Protein AF-A0A350YCG4-F1 (afdb_monomer_lite)

Sequence (100 aa):
LPIPPSPPLQLQHPAEQALIAQMVDLLDGIGDRNHENWLKRGIALSEKFEQFYSSCRIWGEVKTQTPQLGQARLGLVGVTQALMRSLLQDQFGIFPRVEV

Structure (mmCIF, N/CA/C/O backbone):
data_AF-A0A350YCG4-F1
#
_entry.id   AF-A0A350YCG4-F1
#
loop_
_atom_site.group_PDB
_atom_site.id
_atom_site.type_symbol
_atom_site.label_atom_id
_atom_site.label_alt_id
_atom_site.label_comp_id
_atom_site.label_asym_id
_atom_site.label_entity_id
_atom_site.label_seq_id
_atom_site.pdbx_PDB_ins_code
_atom_site.Cartn_x
_atom_site.Cartn_y
_atom_site.Cartn_z
_atom_site.occupancy
_atom_site.B_iso_or_equiv
_atom_site.auth_seq_id
_atom_site.auth_comp_id
_atom_site.auth_asym_id
_atom_site.auth_atom_id
_atom_site.pdbx_PDB_model_num
ATOM 1 N N . LEU A 1 1 ? -22.254 18.647 29.128 1.00 55.22 1 LEU A N 1
ATOM 2 C CA . LEU A 1 1 ? -21.014 17.922 29.491 1.00 55.22 1 LEU A CA 1
ATOM 3 C C . LEU A 1 1 ? -20.023 18.086 28.342 1.00 55.22 1 LEU A C 1
ATOM 5 O O . LEU A 1 1 ? -20.480 17.970 27.208 1.00 55.22 1 LEU A O 1
ATOM 9 N N . PRO A 1 2 ? -18.730 18.366 28.577 1.00 67.25 2 PRO A N 1
ATOM 10 C CA . PRO A 1 2 ? -17.739 18.308 27.510 1.00 67.25 2 PRO A CA 1
ATOM 11 C C . PRO A 1 2 ? -17.551 16.847 27.087 1.00 67.25 2 PRO A C 1
ATOM 13 O O . PRO A 1 2 ? -17.482 15.954 27.932 1.00 67.25 2 PRO A O 1
ATOM 16 N N . ILE A 1 3 ? -17.533 16.608 25.779 1.00 68.81 3 ILE A N 1
ATOM 17 C CA . ILE A 1 3 ? -17.289 15.286 25.202 1.00 68.81 3 ILE A CA 1
ATOM 18 C C . ILE A 1 3 ? -15.815 14.957 25.489 1.00 68.81 3 ILE A C 1
ATOM 20 O O . ILE A 1 3 ? -14.958 15.774 25.142 1.00 68.81 3 ILE A O 1
ATOM 24 N N . PRO A 1 4 ? -15.489 13.830 26.145 1.00 67.81 4 PRO A N 1
ATOM 25 C CA . PRO A 1 4 ? -14.097 13.451 26.344 1.00 67.81 4 PRO A CA 1
ATOM 26 C C . PRO A 1 4 ? -13.414 13.293 24.974 1.00 67.81 4 PRO A C 1
ATOM 28 O O . PRO A 1 4 ? -14.044 12.771 24.046 1.00 67.81 4 PRO A O 1
ATOM 31 N N . PRO A 1 5 ? -12.156 13.745 24.813 1.00 67.38 5 PRO A N 1
ATOM 32 C CA . PRO A 1 5 ? -11.436 13.572 23.561 1.00 67.38 5 PRO A CA 1
ATOM 33 C C . PRO A 1 5 ? -11.364 12.080 23.242 1.00 67.38 5 PRO A C 1
ATOM 35 O O . PRO A 1 5 ? -10.960 11.268 24.076 1.00 67.38 5 PRO A O 1
ATOM 38 N N . SER A 1 6 ? -11.803 11.714 22.040 1.00 66.50 6 SER A N 1
ATOM 39 C CA . SER A 1 6 ? -11.644 10.350 21.548 1.00 66.50 6 SER A CA 1
ATOM 40 C C . SER A 1 6 ? -10.145 10.038 21.488 1.00 66.50 6 SER A C 1
ATOM 42 O O . SER A 1 6 ? -9.376 10.911 21.069 1.00 66.50 6 SER A O 1
ATOM 44 N N . PRO A 1 7 ? -9.700 8.841 21.908 1.00 67.06 7 PRO A N 1
ATOM 45 C CA . PRO A 1 7 ? -8.307 8.457 21.735 1.00 67.06 7 PRO A CA 1
ATOM 46 C C . PRO A 1 7 ? -7.922 8.587 20.252 1.00 67.06 7 PRO A C 1
ATOM 48 O O . PRO A 1 7 ? -8.775 8.376 19.382 1.00 67.06 7 PRO A O 1
ATOM 51 N N . PRO A 1 8 ? -6.669 8.963 19.943 1.00 71.56 8 PRO A N 1
ATOM 52 C CA . PRO A 1 8 ? -6.236 9.137 18.566 1.00 71.56 8 PRO A CA 1
ATOM 53 C C . PRO A 1 8 ? -6.473 7.845 17.784 1.00 71.56 8 PRO A C 1
ATOM 55 O O . PRO A 1 8 ? -6.108 6.756 18.228 1.00 71.56 8 PRO A O 1
ATOM 58 N N . LEU A 1 9 ? -7.100 7.977 16.618 1.00 78.12 9 LEU A N 1
ATOM 59 C CA . LEU A 1 9 ? -7.346 6.860 15.721 1.00 78.12 9 LEU A CA 1
ATOM 60 C C . LEU A 1 9 ? -6.003 6.327 15.216 1.00 78.12 9 LEU A C 1
ATOM 62 O O . LEU A 1 9 ? -5.277 7.035 14.521 1.00 78.12 9 LEU A O 1
ATOM 66 N N . GLN A 1 10 ? -5.670 5.091 15.577 1.00 78.81 10 GLN A N 1
ATOM 67 C CA . GLN A 1 10 ? -4.416 4.454 15.188 1.00 78.81 10 GLN A CA 1
ATOM 68 C C . GLN A 1 10 ? -4.684 3.116 14.503 1.00 78.81 10 GLN A C 1
ATOM 70 O O . GLN A 1 10 ? -5.422 2.275 15.014 1.00 78.81 10 GLN A O 1
ATOM 75 N N . LEU A 1 11 ? -4.040 2.923 13.354 1.00 85.75 11 LEU A N 1
ATOM 76 C CA . LEU A 1 11 ? -3.988 1.653 12.639 1.00 85.75 11 LEU A CA 1
ATOM 77 C C . LEU A 1 11 ? -2.832 0.831 13.221 1.00 85.75 11 LEU A C 1
ATOM 79 O O . LEU A 1 11 ? -1.666 1.002 12.858 1.00 85.75 11 LEU A O 1
ATOM 83 N N . GLN A 1 12 ? -3.149 0.026 14.232 1.00 88.88 12 GLN A N 1
ATOM 84 C CA . GLN A 1 12 ? -2.163 -0.728 15.009 1.00 88.88 12 GLN A CA 1
ATOM 85 C C . GLN A 1 12 ? -1.979 -2.164 14.518 1.00 88.88 12 GLN A C 1
ATOM 87 O O . GLN A 1 12 ? -1.032 -2.829 14.933 1.00 88.88 12 GLN A O 1
ATOM 92 N N . HIS A 1 13 ? -2.868 -2.672 13.661 1.00 92.38 13 HIS A N 1
ATOM 93 C CA . HIS A 1 13 ? -2.748 -4.047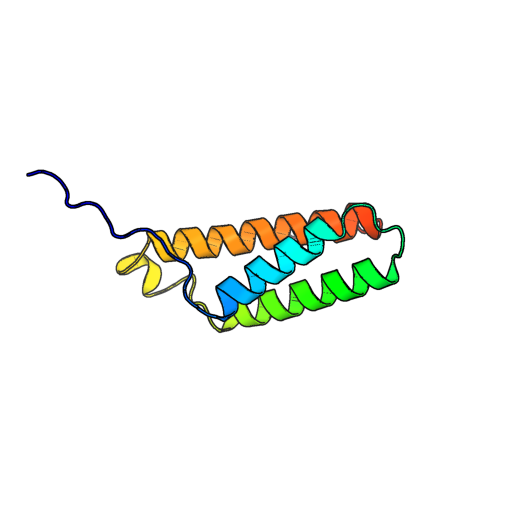 13.205 1.00 92.38 13 HIS A CA 1
ATOM 94 C C . HIS A 1 13 ? -1.519 -4.177 12.289 1.00 92.38 13 HIS A C 1
ATOM 96 O O . HIS A 1 13 ? -1.383 -3.387 11.350 1.00 92.38 13 HIS A O 1
ATOM 102 N N . PRO A 1 14 ? -0.651 -5.189 12.476 1.00 95.38 14 PRO A N 1
ATOM 103 C CA . PRO A 1 14 ? 0.559 -5.341 11.666 1.00 95.38 14 PRO A CA 1
ATOM 104 C C . PRO A 1 14 ? 0.285 -5.368 10.157 1.00 95.38 14 PRO A C 1
ATOM 106 O O . PRO A 1 14 ? 1.052 -4.808 9.383 1.00 95.38 14 PRO A O 1
ATOM 109 N N . ALA A 1 15 ? -0.841 -5.955 9.733 1.00 96.06 15 ALA A N 1
ATOM 110 C CA . ALA A 1 15 ? -1.236 -5.964 8.321 1.00 96.06 15 ALA A CA 1
ATOM 111 C C . ALA A 1 15 ? -1.631 -4.572 7.782 1.00 96.06 15 ALA A C 1
ATOM 113 O O . ALA A 1 15 ? -1.368 -4.285 6.620 1.00 96.06 15 ALA A O 1
ATOM 114 N N . GLU A 1 16 ? -2.210 -3.688 8.609 1.00 95.94 16 GLU A N 1
ATOM 115 C CA . GLU A 1 16 ? -2.489 -2.296 8.213 1.00 95.94 16 GLU A CA 1
ATOM 116 C C . GLU A 1 16 ? -1.177 -1.541 7.992 1.00 95.94 16 GLU A C 1
ATOM 118 O O . GLU A 1 16 ? -0.992 -0.889 6.969 1.00 95.94 16 GLU A O 1
ATOM 123 N N . GLN A 1 17 ? -0.244 -1.673 8.937 1.00 96.56 17 GLN A N 1
ATOM 124 C CA . GLN A 1 17 ? 1.058 -1.009 8.880 1.00 96.56 17 GLN A CA 1
ATOM 125 C C . GLN A 1 17 ? 1.914 -1.529 7.724 1.00 96.56 17 GLN A C 1
ATOM 127 O O . GLN A 1 17 ? 2.546 -0.738 7.031 1.00 96.56 17 GLN A O 1
ATOM 132 N N . ALA A 1 18 ? 1.894 -2.841 7.476 1.00 97.56 18 ALA A N 1
ATOM 133 C CA . ALA A 1 18 ? 2.589 -3.446 6.346 1.00 97.56 18 ALA A CA 1
ATOM 134 C C . ALA A 1 18 ? 2.036 -2.949 5.003 1.00 97.56 18 ALA A C 1
ATOM 136 O O . ALA A 1 18 ? 2.814 -2.663 4.094 1.00 97.56 18 ALA A O 1
ATOM 137 N N . LEU A 1 19 ? 0.711 -2.806 4.884 1.00 98.00 19 LEU A N 1
ATOM 138 C CA . LEU A 1 19 ? 0.088 -2.235 3.693 1.00 98.00 19 LEU A CA 1
ATOM 139 C C . LEU A 1 19 ? 0.497 -0.767 3.501 1.00 98.00 19 LEU A C 1
ATOM 141 O O . LEU A 1 19 ? 0.910 -0.397 2.406 1.00 98.00 19 LEU A O 1
ATOM 145 N N . ILE A 1 20 ? 0.453 0.050 4.559 1.00 97.31 20 ILE A N 1
ATOM 146 C CA . ILE A 1 20 ? 0.886 1.457 4.506 1.00 97.31 20 ILE A CA 1
ATOM 147 C C . ILE A 1 20 ? 2.354 1.562 4.081 1.00 97.31 20 ILE A C 1
ATOM 149 O O . ILE A 1 20 ? 2.677 2.342 3.190 1.00 97.31 20 ILE A O 1
ATOM 153 N N . ALA A 1 21 ? 3.240 0.762 4.676 1.00 97.31 21 ALA A N 1
ATOM 154 C CA . ALA A 1 21 ? 4.656 0.759 4.322 1.00 97.31 21 ALA A CA 1
ATOM 155 C C . ALA A 1 21 ? 4.868 0.412 2.841 1.00 97.31 21 ALA A C 1
ATOM 157 O O . ALA A 1 21 ? 5.646 1.076 2.163 1.00 97.31 21 ALA A O 1
ATOM 158 N N . GLN A 1 22 ? 4.126 -0.568 2.314 1.00 97.81 22 GLN A N 1
ATOM 159 C CA . GLN A 1 22 ? 4.216 -0.940 0.903 1.00 97.81 22 GLN A CA 1
ATOM 160 C C . GLN A 1 22 ? 3.668 0.144 -0.039 1.00 97.81 22 GLN A C 1
ATOM 162 O O . GLN A 1 22 ? 4.174 0.296 -1.151 1.00 97.81 22 GLN A O 1
ATOM 167 N N . MET A 1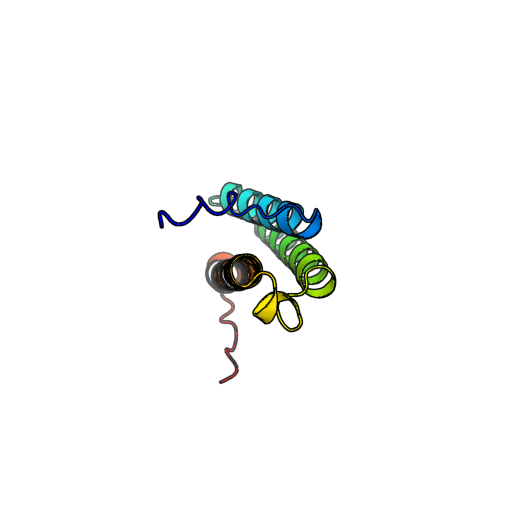 23 ? 2.660 0.913 0.386 1.00 97.38 23 MET A N 1
ATOM 168 C CA . MET A 1 23 ? 2.189 2.081 -0.367 1.00 97.38 23 MET A CA 1
ATOM 169 C C . MET A 1 23 ? 3.255 3.175 -0.430 1.00 97.38 23 MET A C 1
ATOM 171 O O . MET A 1 23 ? 3.474 3.739 -1.496 1.00 97.38 23 MET A O 1
ATOM 175 N N . VAL A 1 24 ? 3.921 3.467 0.692 1.00 96.50 24 VAL A N 1
ATOM 176 C CA . VAL A 1 24 ? 5.011 4.454 0.734 1.00 96.50 24 VAL A CA 1
ATOM 177 C C . VAL A 1 24 ? 6.165 4.004 -0.158 1.00 96.50 24 VAL A C 1
ATOM 179 O O . VAL A 1 24 ? 6.594 4.771 -1.008 1.00 96.50 24 VAL A O 1
ATOM 182 N N . ASP A 1 25 ? 6.574 2.738 -0.068 1.00 94.44 25 ASP A N 1
ATOM 183 C CA . ASP A 1 25 ? 7.612 2.162 -0.930 1.00 94.44 25 ASP A CA 1
ATOM 184 C C . ASP A 1 25 ? 7.254 2.237 -2.429 1.00 94.44 25 ASP A C 1
ATOM 186 O O . ASP A 1 25 ? 8.110 2.519 -3.269 1.00 94.44 25 ASP A O 1
ATOM 190 N N . LEU A 1 26 ? 5.979 2.040 -2.786 1.00 93.75 26 LEU A N 1
ATOM 191 C CA . LEU A 1 26 ? 5.511 2.235 -4.159 1.00 93.75 26 LEU A CA 1
ATOM 192 C C . LEU A 1 26 ? 5.675 3.695 -4.613 1.00 93.75 26 LEU A C 1
ATOM 194 O O . LEU A 1 26 ? 6.128 3.941 -5.730 1.00 93.75 26 LEU A O 1
ATOM 198 N N . LEU A 1 27 ? 5.295 4.651 -3.761 1.00 93.50 27 LEU A N 1
ATOM 199 C CA . LEU A 1 27 ? 5.375 6.085 -4.050 1.00 93.50 27 LEU A CA 1
ATOM 200 C C . LEU A 1 27 ? 6.825 6.587 -4.111 1.00 93.50 27 LEU A C 1
ATOM 202 O O . LEU A 1 27 ? 7.146 7.401 -4.972 1.00 93.50 27 LEU A O 1
ATOM 206 N N . ASP A 1 28 ? 7.712 6.061 -3.269 1.00 91.94 28 ASP A N 1
ATOM 207 C CA . ASP A 1 28 ? 9.148 6.366 -3.301 1.00 91.94 28 ASP A CA 1
ATOM 208 C C . ASP A 1 28 ? 9.809 5.885 -4.603 1.00 91.94 28 ASP A C 1
ATOM 210 O O . ASP A 1 28 ? 10.825 6.427 -5.039 1.00 91.94 28 ASP A O 1
ATOM 214 N N . GLY A 1 29 ? 9.214 4.886 -5.262 1.00 87.25 29 GLY A N 1
ATOM 215 C CA . GLY A 1 29 ? 9.625 4.414 -6.581 1.00 87.25 29 GLY A CA 1
ATOM 216 C C . GLY A 1 29 ? 9.232 5.332 -7.743 1.00 87.25 29 GLY A C 1
ATOM 217 O O . GLY A 1 29 ? 9.664 5.077 -8.868 1.00 87.25 29 GLY A O 1
ATOM 218 N N . ILE A 1 30 ? 8.429 6.384 -7.523 1.00 84.88 30 ILE A N 1
ATOM 219 C CA . ILE A 1 30 ? 7.980 7.288 -8.594 1.00 84.88 30 ILE A CA 1
ATOM 220 C C . ILE A 1 30 ? 9.194 7.941 -9.266 1.00 84.88 30 ILE A C 1
ATOM 222 O O . ILE A 1 30 ? 9.969 8.663 -8.647 1.00 84.88 30 ILE A O 1
ATOM 226 N N . GLY A 1 31 ? 9.339 7.698 -10.569 1.00 81.44 31 GLY A N 1
ATOM 227 C CA . GLY A 1 31 ? 10.485 8.143 -11.367 1.00 81.44 31 GLY A CA 1
ATOM 228 C C . GLY A 1 31 ? 11.435 7.013 -11.769 1.00 81.44 31 GLY A C 1
ATOM 229 O O . GLY A 1 31 ? 12.247 7.212 -12.677 1.00 81.44 31 GLY A O 1
ATOM 230 N N . ASP A 1 32 ? 11.300 5.824 -11.173 1.00 84.44 32 ASP A N 1
ATOM 231 C CA . ASP A 1 32 ? 11.939 4.613 -11.683 1.00 84.44 32 ASP A CA 1
ATOM 232 C C . ASP A 1 32 ? 11.387 4.287 -13.081 1.00 84.44 32 ASP A C 1
ATOM 234 O O . ASP A 1 32 ? 10.177 4.272 -13.312 1.00 84.44 32 ASP A O 1
ATOM 238 N N . ARG A 1 33 ? 12.283 4.044 -14.040 1.00 84.62 33 ARG A N 1
ATOM 239 C CA . ARG A 1 33 ? 11.929 3.692 -15.426 1.00 84.62 33 ARG A CA 1
ATOM 240 C C . ARG A 1 33 ? 11.874 2.180 -15.645 1.00 84.62 33 ARG A C 1
ATOM 242 O O . ARG A 1 33 ? 11.507 1.728 -16.731 1.00 84.62 33 ARG A O 1
ATOM 249 N N . ASN A 1 34 ? 12.262 1.392 -14.644 1.00 89.00 34 ASN A N 1
ATOM 250 C CA . ASN A 1 34 ? 12.294 -0.054 -14.737 1.00 89.00 34 ASN A CA 1
ATOM 251 C C . ASN A 1 34 ? 10.904 -0.662 -14.488 1.00 89.00 34 ASN A C 1
ATOM 253 O O . ASN A 1 34 ? 10.428 -0.744 -13.355 1.00 89.00 34 ASN A O 1
ATOM 257 N N . HIS A 1 35 ? 10.279 -1.159 -15.556 1.00 84.50 35 HIS A N 1
ATOM 258 C CA . HIS A 1 35 ? 8.973 -1.821 -15.493 1.00 84.50 35 HIS A CA 1
ATOM 259 C C . HIS A 1 35 ? 8.974 -3.079 -14.609 1.00 84.50 35 HIS A C 1
ATOM 261 O O . HIS A 1 35 ? 7.965 -3.371 -13.970 1.00 84.50 35 HIS A O 1
ATOM 267 N N . GLU A 1 36 ? 10.089 -3.814 -14.516 1.00 88.12 36 GLU A N 1
ATOM 268 C CA . GLU A 1 36 ? 10.169 -4.991 -13.641 1.00 88.12 36 GLU A CA 1
ATOM 269 C C . GLU A 1 36 ? 10.079 -4.607 -12.161 1.00 88.12 36 GLU A C 1
ATOM 271 O O . GLU A 1 36 ? 9.479 -5.333 -11.365 1.00 88.12 36 GLU A O 1
ATOM 276 N N . ASN A 1 37 ? 10.642 -3.455 -11.787 1.00 91.56 37 ASN A N 1
ATOM 277 C CA . ASN A 1 37 ? 10.552 -2.942 -10.423 1.00 91.56 37 ASN A CA 1
ATOM 278 C C . ASN A 1 37 ? 9.112 -2.537 -10.098 1.00 91.56 37 ASN A C 1
ATOM 280 O O . ASN A 1 37 ? 8.605 -2.898 -9.036 1.00 91.56 37 ASN A O 1
ATOM 284 N N . TRP A 1 38 ? 8.420 -1.878 -11.032 1.00 92.50 38 TRP A N 1
ATOM 285 C CA . TRP A 1 38 ? 6.998 -1.561 -10.885 1.00 92.50 38 TRP A CA 1
ATOM 286 C C . TRP A 1 38 ? 6.129 -2.806 -10.752 1.00 92.50 38 TRP A C 1
ATOM 288 O O . TRP A 1 38 ? 5.248 -2.845 -9.894 1.00 92.50 38 TRP A O 1
ATOM 298 N N . LEU A 1 39 ? 6.406 -3.848 -11.538 1.00 92.50 39 LEU A N 1
ATOM 299 C CA . LEU A 1 39 ? 5.657 -5.099 -11.464 1.00 92.50 39 LEU A CA 1
ATOM 300 C C . LEU A 1 39 ? 5.841 -5.769 -10.100 1.00 92.50 39 LEU A C 1
ATOM 302 O O . LEU A 1 39 ? 4.859 -6.143 -9.463 1.00 92.50 39 LEU A O 1
ATOM 306 N N . LYS A 1 40 ? 7.085 -5.860 -9.614 1.00 94.19 40 LYS A N 1
ATOM 307 C CA . LYS A 1 40 ? 7.390 -6.418 -8.288 1.00 94.19 40 LYS A CA 1
ATOM 308 C C . LYS A 1 40 ? 6.690 -5.644 -7.172 1.00 94.19 40 LYS A C 1
ATOM 310 O O . LYS A 1 40 ? 6.075 -6.262 -6.308 1.00 94.19 40 LYS A O 1
ATOM 315 N N . ARG A 1 41 ? 6.731 -4.308 -7.211 1.00 94.19 41 ARG A N 1
ATOM 316 C CA . ARG A 1 41 ? 6.048 -3.450 -6.226 1.00 94.19 41 ARG A CA 1
ATOM 317 C C . ARG A 1 41 ? 4.525 -3.599 -6.295 1.00 94.19 41 ARG A C 1
ATOM 319 O O . ARG A 1 41 ? 3.876 -3.659 -5.257 1.00 94.19 41 ARG A O 1
ATOM 326 N N . GLY A 1 42 ? 3.952 -3.713 -7.495 1.00 94.00 42 GLY A N 1
ATOM 327 C CA . GLY A 1 42 ? 2.519 -3.950 -7.693 1.00 94.00 42 GLY A CA 1
ATOM 328 C C . GLY A 1 42 ? 2.052 -5.308 -7.157 1.00 94.00 42 GLY A C 1
ATOM 329 O O . GLY A 1 42 ? 1.023 -5.384 -6.481 1.00 94.00 42 GLY A O 1
ATOM 330 N N . ILE A 1 43 ? 2.826 -6.372 -7.394 1.00 95.94 43 ILE A N 1
ATOM 331 C CA . ILE A 1 43 ? 2.566 -7.704 -6.825 1.00 95.94 43 ILE A CA 1
ATOM 332 C C . ILE A 1 43 ? 2.648 -7.642 -5.296 1.00 95.94 43 ILE A C 1
ATOM 334 O O . ILE A 1 43 ? 1.698 -8.034 -4.623 1.00 95.94 43 ILE A O 1
ATOM 338 N N . ALA A 1 44 ? 3.714 -7.054 -4.746 1.00 97.00 44 ALA A N 1
ATOM 339 C CA . ALA A 1 44 ? 3.878 -6.911 -3.302 1.00 97.00 44 ALA A CA 1
ATOM 340 C C . ALA A 1 44 ? 2.728 -6.111 -2.660 1.00 97.00 44 ALA A C 1
ATOM 342 O O . ALA A 1 44 ? 2.198 -6.509 -1.622 1.00 97.00 44 ALA A O 1
ATOM 343 N N . LEU A 1 45 ? 2.280 -5.016 -3.292 1.00 97.19 45 LEU A N 1
ATOM 344 C CA . LEU A 1 45 ? 1.112 -4.256 -2.835 1.00 97.19 45 LEU A CA 1
ATOM 345 C C . LEU A 1 45 ? -0.154 -5.123 -2.815 1.00 97.19 45 LEU A C 1
ATOM 347 O O . LEU A 1 45 ? -0.918 -5.053 -1.853 1.00 97.19 45 LEU A O 1
ATOM 351 N N . SER A 1 46 ? -0.357 -5.952 -3.841 1.00 96.81 46 SER A N 1
ATOM 352 C CA . SER A 1 46 ? -1.505 -6.864 -3.937 1.00 96.81 46 SER A CA 1
ATOM 353 C C . SER A 1 46 ? -1.513 -7.880 -2.793 1.00 96.81 46 SER A C 1
ATOM 355 O O . SER A 1 46 ? -2.531 -8.048 -2.124 1.00 96.81 46 SER A O 1
ATOM 357 N N . GLU A 1 47 ? -0.365 -8.497 -2.509 1.00 97.81 47 GLU A N 1
ATOM 358 C CA . GLU A 1 47 ? -0.208 -9.470 -1.422 1.00 97.81 47 GLU A CA 1
ATOM 359 C C . GLU A 1 47 ? -0.447 -8.833 -0.045 1.00 97.81 47 GLU A C 1
ATOM 361 O O . GLU A 1 47 ? -1.166 -9.381 0.795 1.00 97.81 47 GLU A O 1
ATOM 366 N N . LYS A 1 48 ? 0.115 -7.638 0.2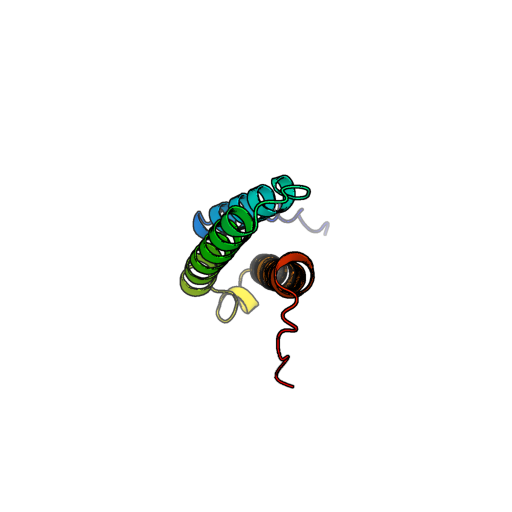01 1.00 97.88 48 LYS A N 1
ATOM 367 C CA . LYS A 1 48 ? -0.130 -6.908 1.457 1.00 97.88 48 LYS A CA 1
ATOM 368 C C . LYS A 1 48 ? -1.583 -6.481 1.592 1.00 97.88 48 LYS A C 1
ATOM 370 O O . LYS A 1 48 ? -2.119 -6.515 2.701 1.00 97.88 48 LYS A O 1
ATOM 375 N N . PHE A 1 49 ? -2.231 -6.121 0.488 1.00 97.44 49 PHE A N 1
ATOM 376 C CA . PHE A 1 49 ? -3.648 -5.793 0.487 1.00 97.44 49 PHE A CA 1
ATOM 377 C C . PHE A 1 49 ? -4.517 -7.006 0.822 1.00 97.44 49 PHE A C 1
ATOM 379 O O . PHE A 1 49 ? -5.405 -6.885 1.660 1.00 97.44 49 PHE A O 1
ATOM 386 N N . GLU A 1 50 ? -4.247 -8.177 0.244 1.00 96.56 50 GLU A N 1
ATOM 387 C CA . GLU A 1 50 ? -4.972 -9.412 0.564 1.00 96.56 50 GLU A CA 1
ATOM 388 C C . GLU A 1 50 ? -4.800 -9.804 2.041 1.00 96.56 50 GLU A C 1
ATOM 390 O O . GLU A 1 50 ? -5.773 -10.129 2.732 1.00 96.56 50 GLU A O 1
ATOM 395 N N . GLN A 1 51 ? -3.575 -9.698 2.565 1.00 96.56 51 GLN A N 1
ATOM 396 C CA . GLN A 1 51 ? -3.291 -9.954 3.977 1.00 96.56 51 GLN A CA 1
ATOM 397 C C . GLN A 1 51 ? -4.049 -8.986 4.895 1.00 96.56 51 GLN A C 1
ATOM 399 O O . GLN A 1 51 ? -4.634 -9.401 5.899 1.00 96.56 51 GLN A O 1
ATOM 404 N N . PHE A 1 52 ? -4.074 -7.698 4.547 1.00 96.19 52 PHE A N 1
ATOM 405 C CA . PHE A 1 52 ? -4.872 -6.690 5.239 1.00 96.19 52 PHE A CA 1
ATOM 406 C C . PHE A 1 52 ? -6.368 -7.015 5.166 1.00 96.19 52 PHE A C 1
ATOM 408 O O . PHE A 1 52 ? -7.031 -7.053 6.197 1.00 96.19 52 PHE A O 1
ATOM 415 N N . TYR A 1 53 ? -6.902 -7.287 3.978 1.00 93.19 53 TYR A N 1
ATOM 416 C CA . TYR A 1 53 ? -8.335 -7.471 3.766 1.00 93.19 53 TYR A CA 1
ATOM 417 C C . TYR A 1 53 ? -8.875 -8.715 4.481 1.00 93.19 53 TYR A C 1
ATOM 419 O O . TYR A 1 53 ? -9.980 -8.692 5.021 1.00 93.19 53 TYR A O 1
ATOM 427 N N . SER A 1 54 ? -8.079 -9.786 4.534 1.00 92.81 54 SER A N 1
ATOM 428 C CA . SER A 1 54 ? -8.435 -11.028 5.229 1.00 92.81 54 SER A CA 1
ATOM 429 C C . SER A 1 54 ? -8.286 -10.931 6.753 1.00 92.81 54 SER A C 1
ATOM 431 O O . SER A 1 54 ? -9.091 -11.509 7.481 1.00 92.81 54 SER A O 1
ATOM 433 N N . SER A 1 55 ? -7.297 -10.178 7.251 1.00 91.69 55 SER A N 1
ATOM 434 C CA . SER A 1 55 ? -7.005 -10.086 8.693 1.00 91.69 55 SER A CA 1
ATOM 435 C C . SER A 1 55 ? -7.737 -8.937 9.396 1.00 91.69 55 SER A C 1
ATOM 437 O O . SER A 1 55 ? -8.003 -8.994 10.597 1.00 91.69 55 SER A O 1
ATOM 439 N N . CYS A 1 56 ? -8.063 -7.862 8.677 1.00 88.88 56 CYS A N 1
ATOM 440 C CA . CYS A 1 56 ? -8.615 -6.637 9.244 1.00 88.88 56 CYS A CA 1
ATOM 441 C C . CYS A 1 56 ? -10.093 -6.498 8.891 1.00 88.88 56 CYS A C 1
ATOM 443 O O . CYS A 1 56 ? -10.468 -6.028 7.820 1.00 88.88 56 CYS A O 1
ATOM 445 N N . ARG A 1 57 ? -10.963 -6.849 9.841 1.00 84.38 57 ARG A N 1
ATOM 446 C CA . ARG A 1 57 ? -12.414 -6.739 9.665 1.00 84.38 57 ARG A CA 1
ATOM 447 C C . ARG A 1 57 ? -12.829 -5.288 9.375 1.00 84.38 57 ARG A C 1
ATOM 449 O O . ARG A 1 57 ? -12.628 -4.405 10.208 1.00 84.38 57 ARG A O 1
ATOM 456 N N . ILE A 1 58 ? -13.411 -5.048 8.202 1.00 82.12 58 ILE A N 1
ATOM 457 C CA . ILE A 1 58 ? -13.926 -3.730 7.778 1.00 82.12 58 ILE A CA 1
ATOM 458 C C . ILE A 1 58 ? -15.428 -3.616 8.074 1.00 82.12 58 ILE A C 1
ATOM 460 O O . ILE A 1 58 ? -15.913 -2.587 8.543 1.00 82.12 58 ILE A O 1
ATOM 464 N N . TRP A 1 59 ? -16.162 -4.710 7.848 1.00 72.88 59 TRP A N 1
ATOM 465 C CA . TRP A 1 59 ? -17.612 -4.806 8.010 1.00 72.88 59 TRP A CA 1
ATOM 466 C C . TRP A 1 59 ? -17.983 -5.833 9.096 1.00 72.88 59 TRP A C 1
ATOM 468 O O . TRP A 1 59 ? -17.279 -6.820 9.306 1.00 72.88 59 TRP A O 1
ATOM 478 N N . GLY A 1 60 ? -19.100 -5.618 9.796 1.00 70.62 60 GLY A N 1
ATOM 479 C CA . GLY A 1 60 ? -19.541 -6.444 10.930 1.00 70.62 60 GLY A CA 1
ATOM 480 C C . GLY A 1 60 ? -19.489 -5.665 12.244 1.00 70.62 60 GLY A C 1
ATOM 481 O O . GLY A 1 60 ? -19.885 -4.504 12.274 1.00 70.62 60 GLY A O 1
ATOM 482 N N . GLU A 1 61 ? -18.974 -6.270 13.315 1.00 60.66 61 GLU A N 1
ATOM 483 C CA . GLU A 1 61 ? -18.962 -5.695 14.678 1.00 60.66 61 GLU A CA 1
ATOM 484 C C . GLU A 1 61 ? -18.223 -4.345 14.794 1.00 60.66 61 GLU A C 1
ATOM 486 O O . GLU A 1 61 ? -18.536 -3.534 15.668 1.00 60.66 61 GLU A O 1
ATOM 491 N N . VAL A 1 62 ? -17.309 -4.046 13.862 1.00 59.09 62 VAL A N 1
ATOM 492 C CA . VAL A 1 62 ? -16.586 -2.762 13.775 1.00 59.09 62 VAL A CA 1
ATOM 493 C C . VAL A 1 62 ? -17.529 -1.587 13.479 1.00 59.09 62 VAL A C 1
ATOM 495 O O . VAL A 1 62 ? -17.299 -0.486 13.971 1.00 59.09 62 VAL A O 1
ATOM 498 N N . LYS A 1 63 ? -18.645 -1.804 12.762 1.00 57.19 63 LYS A N 1
ATOM 499 C CA . LYS A 1 63 ? -19.655 -0.753 12.518 1.00 57.19 63 LYS A CA 1
ATOM 500 C C . LYS A 1 63 ? -20.360 -0.297 13.796 1.00 57.19 63 LYS A C 1
ATOM 502 O O . LYS A 1 63 ? -20.781 0.851 13.873 1.00 57.19 63 LYS A O 1
ATOM 507 N N . THR A 1 64 ? -20.512 -1.194 14.766 1.00 55.88 64 THR A N 1
ATOM 508 C CA . THR A 1 64 ? -21.268 -0.952 16.001 1.00 55.88 64 THR A CA 1
ATOM 509 C C . THR A 1 64 ? -20.382 -0.553 17.177 1.00 55.88 64 THR A C 1
ATOM 511 O O . THR A 1 64 ? -20.841 0.187 18.038 1.00 55.88 64 THR A O 1
ATOM 514 N N . GLN A 1 65 ? -19.126 -1.015 17.221 1.00 62.75 65 GLN A N 1
ATOM 515 C CA . GLN A 1 65 ? -18.229 -0.791 18.364 1.00 62.75 65 GLN A CA 1
ATOM 516 C C . GLN A 1 65 ? -17.142 0.261 18.094 1.00 62.75 65 GLN A C 1
ATOM 518 O O . GLN A 1 65 ? -16.809 1.033 18.989 1.00 62.75 65 GLN A O 1
ATOM 523 N N . THR A 1 66 ? -16.592 0.326 16.874 1.00 70.50 66 THR A N 1
ATOM 524 C CA . THR A 1 66 ? -15.460 1.209 16.523 1.00 70.50 66 THR A CA 1
ATOM 525 C C . THR A 1 66 ? -15.587 1.769 15.094 1.00 70.50 66 THR A C 1
ATOM 527 O O . THR A 1 66 ? -14.738 1.519 14.234 1.00 70.50 66 THR A O 1
ATOM 530 N N . PRO A 1 67 ? -16.628 2.577 14.807 1.00 80.00 67 PRO A N 1
ATOM 531 C CA . PRO A 1 67 ? -16.933 3.037 13.446 1.00 80.00 67 PRO A CA 1
ATOM 532 C C . PRO A 1 67 ? -15.784 3.818 12.788 1.00 80.00 67 PRO A C 1
ATOM 534 O O . PRO A 1 67 ? -15.562 3.695 11.585 1.00 80.00 67 PRO A O 1
ATOM 537 N N . GLN A 1 68 ? -15.005 4.563 13.578 1.00 83.75 68 GLN A N 1
ATOM 538 C CA . GLN A 1 68 ? -13.841 5.323 13.106 1.00 83.75 68 GLN A CA 1
ATOM 539 C C . GLN A 1 68 ? -12.731 4.403 12.565 1.00 83.75 68 GLN A C 1
ATOM 541 O O . GLN A 1 68 ? -12.118 4.710 11.546 1.00 83.75 68 GLN A O 1
ATOM 546 N N . LEU A 1 69 ? -12.513 3.238 13.191 1.00 86.31 69 LEU A N 1
ATOM 547 C CA . LEU A 1 69 ? -11.546 2.241 12.718 1.00 86.31 69 LEU A CA 1
ATOM 548 C C . LEU A 1 69 ? -12.007 1.610 11.401 1.00 86.31 69 LEU A C 1
ATOM 550 O O . LEU A 1 69 ? -11.216 1.471 10.471 1.00 86.31 69 LEU A O 1
ATOM 554 N N . GLY A 1 70 ? -13.300 1.290 11.294 1.00 87.94 70 GLY A N 1
ATOM 555 C CA . GLY A 1 70 ? -13.894 0.828 10.038 1.00 87.94 70 GLY A CA 1
ATOM 556 C C . GLY A 1 70 ? -13.722 1.846 8.908 1.00 87.94 70 GLY A C 1
ATOM 557 O O . GLY A 1 70 ? -13.338 1.477 7.799 1.00 87.94 70 GLY A O 1
ATOM 558 N N . GLN A 1 71 ? -13.924 3.136 9.197 1.00 88.19 71 GLN A N 1
ATOM 559 C CA . GLN A 1 71 ? -13.717 4.218 8.233 1.00 88.19 71 GLN A CA 1
ATOM 560 C C . GLN A 1 71 ? -12.248 4.351 7.803 1.00 88.19 71 GLN A C 1
ATOM 562 O O . GLN A 1 71 ? -11.983 4.482 6.610 1.00 88.19 71 GLN A O 1
ATOM 567 N N . ALA A 1 72 ? -11.287 4.265 8.729 1.00 90.62 72 ALA A N 1
ATOM 568 C CA . ALA A 1 72 ? -9.865 4.299 8.376 1.00 90.62 72 ALA A CA 1
ATOM 569 C C . ALA A 1 72 ? -9.457 3.113 7.488 1.00 90.62 72 ALA A C 1
ATOM 571 O O . ALA A 1 72 ? -8.754 3.296 6.495 1.00 90.62 72 ALA A O 1
ATOM 572 N N . ARG A 1 73 ? -9.957 1.908 7.784 1.00 93.25 73 ARG A N 1
ATOM 573 C CA . ARG A 1 73 ? -9.736 0.716 6.949 1.00 93.25 73 ARG A CA 1
ATOM 574 C C . ARG A 1 73 ? -10.351 0.854 5.559 1.00 93.25 73 ARG A C 1
ATOM 576 O O . ARG A 1 73 ? -9.722 0.472 4.579 1.00 93.25 73 ARG A O 1
ATOM 583 N N . LEU A 1 74 ? -11.546 1.436 5.451 1.00 92.81 74 LEU A N 1
ATOM 584 C CA . LEU A 1 74 ? -12.132 1.783 4.151 1.00 92.81 74 LEU A CA 1
ATOM 585 C C . LEU A 1 74 ? -11.270 2.798 3.394 1.00 92.81 74 LEU A C 1
ATOM 587 O O . LEU A 1 74 ? -11.101 2.667 2.184 1.00 92.81 74 LEU A O 1
ATOM 591 N N . GLY A 1 75 ? -10.676 3.759 4.104 1.00 94.06 75 GLY A N 1
ATOM 592 C CA . GLY A 1 75 ? -9.673 4.665 3.549 1.00 94.06 75 GLY A CA 1
ATOM 593 C C . GLY A 1 75 ? -8.491 3.911 2.935 1.00 94.06 75 GLY A C 1
ATOM 594 O O . GLY A 1 75 ? -8.151 4.165 1.782 1.00 94.06 75 GLY A O 1
ATOM 595 N N . LEU A 1 76 ? -7.927 2.926 3.646 1.00 95.44 76 LEU A N 1
ATOM 596 C CA . LEU A 1 76 ? -6.852 2.077 3.113 1.00 95.44 76 LEU A CA 1
ATOM 597 C C . LEU A 1 76 ? -7.272 1.321 1.846 1.00 95.44 76 LEU A C 1
ATOM 599 O O . LEU A 1 76 ? -6.493 1.253 0.895 1.00 95.44 76 LEU A O 1
ATOM 603 N N . VAL A 1 77 ? -8.502 0.799 1.788 1.00 95.75 77 VAL A N 1
ATOM 604 C CA . VAL A 1 77 ? -9.036 0.170 0.564 1.00 95.75 77 VAL A CA 1
ATOM 605 C C . VAL A 1 77 ? -9.073 1.173 -0.588 1.00 95.75 77 VAL A C 1
ATOM 607 O O . VAL A 1 77 ? -8.567 0.878 -1.670 1.00 95.75 77 VAL A O 1
ATOM 610 N N . GLY A 1 78 ? -9.625 2.366 -0.357 1.00 96.25 78 GLY A N 1
ATOM 611 C CA . GLY A 1 78 ? -9.725 3.409 -1.378 1.00 96.25 78 GLY A CA 1
ATOM 612 C C . GLY A 1 78 ? -8.361 3.842 -1.917 1.00 96.25 78 GLY A C 1
ATOM 613 O O . GLY A 1 78 ? -8.172 3.899 -3.132 1.00 96.25 78 GLY A O 1
ATOM 614 N N . VAL A 1 79 ? -7.389 4.072 -1.028 1.00 96.75 79 VAL A N 1
ATOM 615 C CA . VAL A 1 79 ? -6.012 4.426 -1.412 1.00 96.75 79 VAL A CA 1
ATOM 616 C C . VAL A 1 79 ? -5.357 3.292 -2.198 1.00 96.75 79 VAL A C 1
ATOM 618 O O . VAL A 1 79 ? -4.785 3.550 -3.254 1.00 96.75 79 VAL A O 1
ATOM 621 N N . THR A 1 80 ? -5.494 2.036 -1.754 1.00 96.50 80 THR A N 1
ATOM 622 C CA . THR A 1 80 ? -4.932 0.881 -2.481 1.00 96.50 80 THR A CA 1
ATOM 623 C C . THR A 1 80 ? -5.481 0.811 -3.903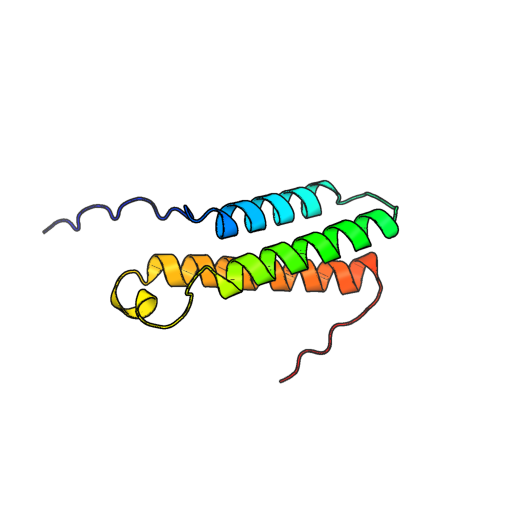 1.00 96.50 80 THR A C 1
ATOM 625 O O . THR A 1 80 ? -4.721 0.675 -4.857 1.00 96.50 80 THR A O 1
ATOM 628 N N . GLN A 1 81 ? -6.799 0.952 -4.064 1.00 95.19 81 GLN A N 1
ATOM 629 C CA . GLN A 1 81 ? -7.440 0.915 -5.376 1.00 95.19 81 GLN A CA 1
ATOM 630 C C . GLN A 1 81 ? -7.020 2.081 -6.274 1.00 95.19 81 GLN A C 1
ATOM 632 O O . GLN A 1 81 ? -6.932 1.902 -7.487 1.00 95.19 81 GLN A O 1
ATOM 637 N N . ALA A 1 82 ? -6.801 3.273 -5.717 1.00 94.69 82 ALA A N 1
ATOM 638 C CA . ALA A 1 82 ? -6.296 4.413 -6.477 1.00 94.69 82 ALA A CA 1
ATOM 639 C C . ALA A 1 82 ? -4.866 4.149 -6.971 1.00 94.69 82 ALA A C 1
ATOM 641 O O . ALA A 1 82 ? -4.601 4.281 -8.162 1.00 94.69 82 ALA A O 1
ATOM 642 N N . LEU A 1 83 ? -3.983 3.674 -6.086 1.00 94.50 83 LEU A N 1
ATOM 643 C CA . LEU A 1 83 ? -2.599 3.339 -6.429 1.00 94.50 83 LEU A CA 1
ATOM 644 C C . LEU A 1 83 ? -2.511 2.210 -7.456 1.00 94.50 83 LEU A C 1
ATOM 646 O O . LEU A 1 83 ? -1.760 2.325 -8.418 1.00 94.50 83 LEU A O 1
ATOM 650 N N . MET A 1 84 ? -3.301 1.144 -7.303 1.00 92.81 84 MET A N 1
ATOM 651 C CA . MET A 1 84 ? -3.357 0.062 -8.290 1.00 92.81 84 MET A CA 1
ATOM 652 C C . MET A 1 84 ? -3.851 0.553 -9.651 1.00 92.81 84 MET A C 1
ATOM 654 O O . MET A 1 84 ? -3.305 0.149 -10.674 1.00 92.81 84 MET A O 1
ATOM 658 N N . ARG A 1 85 ? -4.862 1.433 -9.686 1.00 92.06 85 ARG A N 1
ATOM 659 C CA . ARG A 1 85 ? -5.341 2.027 -10.942 1.00 92.06 85 ARG A CA 1
ATOM 660 C C . ARG A 1 85 ? -4.252 2.848 -11.621 1.00 92.06 85 ARG A C 1
ATOM 662 O O . ARG A 1 85 ? -4.005 2.613 -12.799 1.00 92.06 85 ARG A O 1
ATOM 669 N N . SER A 1 86 ? -3.584 3.733 -10.884 1.00 90.31 86 SER A N 1
ATOM 670 C CA . SER A 1 86 ? -2.459 4.515 -11.404 1.00 90.31 86 SER A CA 1
ATOM 671 C C . SER A 1 86 ? -1.315 3.621 -11.871 1.00 90.31 86 SER A C 1
ATOM 673 O O . SER A 1 86 ? -0.818 3.798 -12.970 1.00 90.31 86 SER A O 1
ATOM 675 N N . LEU A 1 87 ? -0.943 2.587 -11.113 1.00 90.94 87 LEU A N 1
ATOM 676 C CA . LEU A 1 87 ? 0.088 1.637 -11.532 1.00 90.94 87 LEU A CA 1
ATOM 677 C C . LEU A 1 87 ? -0.276 0.963 -12.864 1.00 90.94 87 LEU A C 1
ATOM 679 O O . LEU A 1 87 ? 0.530 0.947 -13.790 1.00 90.94 87 LEU A O 1
ATOM 683 N N . LEU A 1 88 ? -1.497 0.438 -12.984 1.00 90.00 88 LEU A N 1
ATOM 684 C CA . LEU A 1 88 ? -1.955 -0.222 -14.206 1.00 90.00 88 LEU A CA 1
ATOM 685 C C . LEU A 1 88 ? -2.005 0.741 -15.398 1.00 90.00 88 LEU A C 1
ATOM 687 O O . LEU A 1 88 ? -1.540 0.382 -16.477 1.00 90.00 88 LEU A O 1
ATOM 691 N N . GLN A 1 89 ? -2.525 1.952 -15.209 1.00 91.12 89 GLN A N 1
ATOM 692 C CA . GLN A 1 89 ? -2.689 2.932 -16.283 1.00 91.12 89 GLN A CA 1
ATOM 693 C C . GLN A 1 89 ? -1.363 3.586 -16.674 1.00 91.12 89 GLN A C 1
ATOM 695 O O . GLN A 1 89 ? -0.999 3.576 -17.848 1.00 91.12 89 GLN A O 1
ATOM 700 N N . ASP A 1 90 ? -0.630 4.112 -15.696 1.00 86.38 90 ASP A N 1
ATOM 701 C CA . ASP A 1 90 ? 0.539 4.961 -15.918 1.00 86.38 90 ASP A CA 1
ATOM 702 C C . ASP A 1 90 ? 1.801 4.141 -16.211 1.00 86.38 90 ASP A C 1
ATOM 704 O O . ASP A 1 90 ? 2.631 4.572 -17.008 1.00 86.38 90 ASP A O 1
ATOM 708 N N . GLN A 1 91 ? 1.952 2.962 -15.589 1.00 85.25 91 GLN A N 1
ATOM 709 C CA . GLN A 1 91 ? 3.144 2.119 -15.768 1.00 85.25 91 GLN A CA 1
ATOM 710 C C . GLN A 1 91 ? 2.927 0.974 -16.757 1.00 85.25 91 GLN A C 1
ATOM 712 O O . GLN A 1 91 ? 3.878 0.552 -17.402 1.00 85.25 91 GLN A O 1
ATOM 717 N N . PHE A 1 92 ? 1.702 0.457 -16.903 1.00 85.12 92 PHE A N 1
ATOM 718 C CA . PHE A 1 92 ? 1.437 -0.691 -17.783 1.00 85.12 92 PHE A CA 1
ATOM 719 C C . PHE A 1 92 ? 0.525 -0.377 -18.975 1.00 85.12 92 PHE A C 1
ATOM 721 O O . PHE A 1 92 ? 0.358 -1.234 -19.842 1.00 85.12 92 PHE A O 1
ATOM 728 N N . GLY A 1 93 ? -0.067 0.821 -19.056 1.00 85.44 93 GLY A N 1
ATOM 729 C CA . GLY A 1 93 ? -1.012 1.175 -20.122 1.00 85.44 93 GLY A CA 1
ATOM 730 C C . GLY A 1 93 ? -2.299 0.337 -20.114 1.00 85.44 93 GLY A C 1
ATOM 731 O O . GLY A 1 93 ? -3.010 0.277 -21.117 1.00 85.44 93 GLY A O 1
ATOM 732 N N . ILE A 1 94 ? -2.597 -0.338 -19.002 1.00 87.31 94 ILE A N 1
ATOM 733 C CA . ILE A 1 94 ? -3.771 -1.190 -18.824 1.00 87.31 94 ILE A CA 1
ATOM 734 C C . ILE A 1 94 ? -4.865 -0.358 -18.165 1.00 87.31 94 ILE A C 1
ATOM 736 O O . ILE A 1 94 ? -4.706 0.142 -17.054 1.00 87.31 94 ILE A O 1
ATOM 740 N N . PHE A 1 95 ? -6.020 -0.261 -18.817 1.00 78.62 95 PHE A N 1
ATOM 741 C CA . PHE A 1 95 ? -7.201 0.357 -18.226 1.00 78.62 95 PHE A CA 1
ATOM 742 C C . PHE A 1 95 ? -8.000 -0.706 -17.463 1.00 78.62 95 PHE A C 1
ATOM 744 O O . PHE A 1 95 ? -8.600 -1.579 -18.098 1.00 78.62 95 PHE A O 1
ATOM 751 N N . PRO A 1 96 ? -8.022 -0.676 -16.118 1.00 67.00 96 PRO A N 1
ATOM 752 C CA . PRO A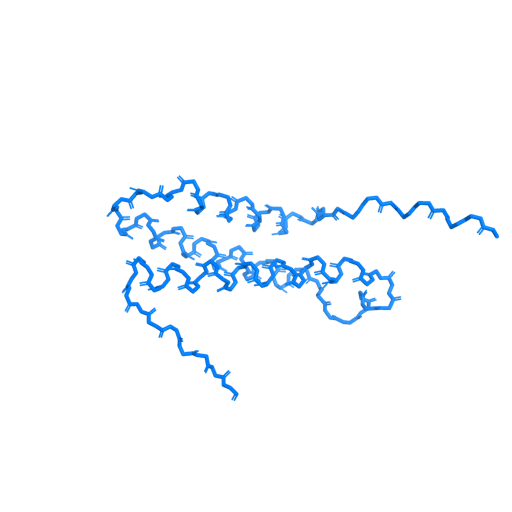 1 96 ? -8.792 -1.644 -15.355 1.00 67.00 96 PRO A CA 1
ATOM 753 C C . PRO A 1 96 ? -10.285 -1.471 -15.644 1.00 67.00 96 PRO A C 1
ATOM 755 O O . PRO A 1 96 ? -10.825 -0.364 -15.583 1.00 67.00 96 PRO A O 1
ATOM 758 N N . ARG A 1 97 ? -10.960 -2.583 -15.951 1.00 68.56 97 ARG A N 1
ATOM 759 C CA . ARG A 1 97 ? -12.417 -2.621 -16.081 1.00 68.56 97 ARG A CA 1
ATOM 760 C C . ARG A 1 97 ? -13.023 -2.384 -14.701 1.00 68.56 97 ARG A C 1
ATOM 762 O O . ARG A 1 97 ? -12.828 -3.185 -13.794 1.00 68.56 97 ARG A O 1
ATOM 769 N N . VAL A 1 98 ? -13.754 -1.286 -14.548 1.00 63.81 98 VAL A N 1
ATOM 770 C CA . VAL A 1 98 ? -14.635 -1.096 -13.395 1.00 63.81 98 VAL A CA 1
ATOM 771 C C . VAL A 1 98 ? -15.927 -1.828 -13.733 1.00 63.81 98 VAL A C 1
ATOM 773 O O . VAL A 1 98 ? -16.629 -1.431 -14.661 1.00 63.81 98 VAL A O 1
ATOM 776 N N . GLU A 1 99 ? -16.197 -2.939 -13.055 1.00 55.19 99 GLU A N 1
ATOM 777 C CA . GLU A 1 99 ? -17.524 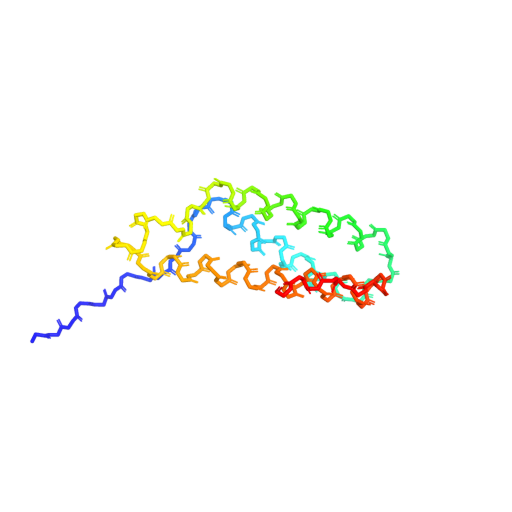-3.554 -13.109 1.00 55.19 99 GLU A CA 1
ATOM 778 C C . GLU A 1 99 ? -18.491 -2.656 -12.326 1.00 55.19 99 GLU A C 1
ATOM 780 O O . GLU A 1 99 ? -18.184 -2.238 -11.206 1.00 55.19 99 GLU A O 1
ATOM 785 N N . VAL A 1 100 ? -19.585 -2.273 -12.991 1.00 37.16 100 VAL A N 1
ATOM 786 C CA . VAL A 1 100 ? -20.609 -1.319 -12.528 1.00 37.16 100 VAL A CA 1
ATOM 787 C C . VAL A 1 100 ? -21.810 -2.065 -11.979 1.00 37.16 100 VAL A C 1
ATOM 789 O O . VAL A 1 100 ? -22.215 -3.049 -12.637 1.00 37.16 100 VAL A O 1
#

Radius of gyration: 16.17 Å; chains: 1; bounding box: 34×29×50 Å

Secondary structure (DSSP, 8-state):
-PPPPPPP----SHHHHHHHHHHHHHHHTTT---HHHHHHHHHHHHHHHHHHHHHS--SSTHHHH-HHHHHHHHHHHHHHHHHHHHIIIIIH--------

Foldseek 3Di:
DDDPDDPDDDPPDPLLVQLVVLLVVQVVCPPPLDLVVLVVSLVSNVVSVVVCPVPPDLDDCCVVPPVVNSVVSVVSVVSSVVSNQCSCCVSVVHHDDDDD

pLDDT: mean 85.59, std 12.89, range [37.16, 98.0]